Protein AF-A0A5N6RB29-F1 (afdb_monomer_lite)

Organism: NCBI:txid176857

Sequence (98 aa):
MKGKGIVDGGWVQQRLILGHPSLGCFVTHCGSGSLLEALRMEKGEEDGLFTRGSVCKAVRTVMGVDSEVGRVVRANHTKLRDLLLSEDLQSSYINSFC

Secondary structure (DSSP, 8-state):
--SS----SS---HHHHHH-TT-------TTTTHHHHHTTPPPPTTT-PPPHHHHHHHHHHHH-SS-HHHHHHHHHHHHHHHHHT-HHHHHHHHTT--

Radius of gyration: 16.11 Å; chains: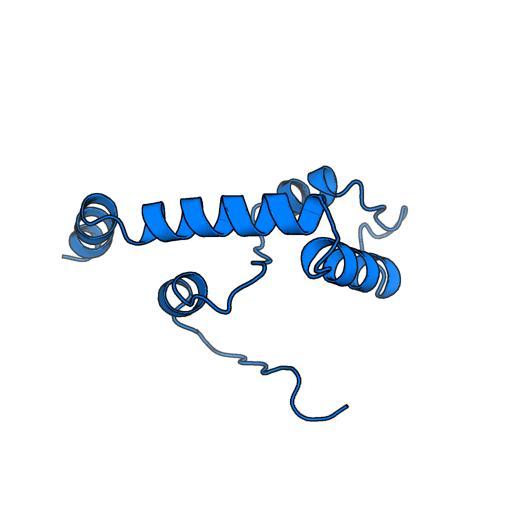 1; bounding box: 41×35×41 Å

pLDDT: mean 73.41, std 12.33, range [44.06, 89.88]

Structure (mmCIF, N/CA/C/O backbone):
data_AF-A0A5N6RB29-F1
#
_entry.id   AF-A0A5N6RB29-F1
#
loop_
_atom_site.group_PDB
_atom_site.id
_atom_site.type_symbol
_atom_site.label_atom_id
_atom_site.label_alt_id
_atom_site.label_comp_id
_atom_site.label_asym_id
_atom_site.label_entity_id
_atom_site.label_seq_id
_atom_site.pdbx_PDB_ins_code
_atom_site.Cartn_x
_atom_site.Cartn_y
_atom_site.Cartn_z
_atom_site.occupancy
_atom_site.B_iso_or_equiv
_atom_site.auth_seq_id
_atom_site.auth_comp_id
_atom_site.auth_asym_id
_atom_site.auth_atom_id
_atom_site.pdbx_PDB_model_num
ATOM 1 N N . MET A 1 1 ? -20.359 -7.691 6.804 1.00 44.06 1 MET A N 1
ATOM 2 C CA . MET A 1 1 ? -19.516 -7.819 5.594 1.00 44.06 1 MET A CA 1
ATOM 3 C C . MET A 1 1 ? -18.856 -9.191 5.622 1.00 44.06 1 MET A C 1
ATOM 5 O O . MET A 1 1 ? -18.015 -9.408 6.479 1.00 44.06 1 MET A O 1
ATOM 9 N N . LYS A 1 2 ? -19.271 -10.129 4.765 1.00 51.03 2 LYS A N 1
ATOM 10 C CA . LYS A 1 2 ? -18.610 -11.434 4.570 1.00 51.03 2 LYS A CA 1
ATOM 11 C C . LYS A 1 2 ? -17.978 -11.436 3.168 1.00 51.03 2 LYS A C 1
ATOM 13 O O . LYS A 1 2 ? -18.547 -10.816 2.275 1.00 51.03 2 LYS A O 1
ATOM 18 N N . GLY A 1 3 ? -16.809 -12.062 2.999 1.00 81.44 3 GLY A N 1
ATOM 19 C CA . GLY A 1 3 ? -16.178 -12.278 1.684 1.00 81.44 3 GLY A CA 1
ATOM 20 C C . GLY A 1 3 ? -15.290 -11.154 1.124 1.00 81.44 3 GLY A C 1
ATOM 21 O O . GLY A 1 3 ? -15.086 -11.109 -0.080 1.00 81.44 3 GLY A O 1
ATOM 22 N N . LYS A 1 4 ? -14.769 -10.233 1.953 1.00 83.06 4 LYS A N 1
ATOM 23 C CA . LYS A 1 4 ? -13.895 -9.124 1.495 1.00 83.06 4 LYS A CA 1
ATOM 24 C C . LYS A 1 4 ? -12.402 -9.293 1.821 1.00 83.06 4 LYS A C 1
ATOM 26 O O . LYS A 1 4 ? -11.628 -8.383 1.550 1.00 83.06 4 LYS A O 1
ATOM 31 N N . GLY A 1 5 ? -11.999 -10.415 2.417 1.00 84.38 5 GLY A N 1
ATOM 32 C CA . GLY A 1 5 ? -10.607 -10.678 2.783 1.00 84.38 5 GLY A CA 1
ATOM 33 C C . GLY A 1 5 ? -10.355 -12.158 3.060 1.00 84.38 5 GLY A C 1
ATOM 34 O O . GLY A 1 5 ? -11.277 -12.876 3.447 1.00 84.38 5 GLY A O 1
ATOM 35 N N . ILE A 1 6 ? -9.110 -12.582 2.844 1.00 89.06 6 ILE A N 1
ATOM 36 C CA . ILE A 1 6 ? -8.584 -13.927 3.106 1.00 89.06 6 ILE A CA 1
ATOM 37 C C . ILE A 1 6 ? -7.394 -13.756 4.057 1.00 89.06 6 ILE A C 1
ATOM 39 O O . ILE A 1 6 ? -6.623 -12.811 3.898 1.00 89.06 6 ILE A O 1
ATOM 43 N N . VAL A 1 7 ? -7.268 -14.638 5.049 1.00 87.75 7 VAL A N 1
ATOM 44 C CA . VAL A 1 7 ? -6.125 -14.681 5.971 1.00 87.75 7 VAL A CA 1
ATOM 45 C C . VAL A 1 7 ? -5.484 -16.057 5.846 1.00 87.75 7 VAL A C 1
ATOM 47 O O . VAL A 1 7 ? -6.170 -17.058 6.038 1.00 87.75 7 VAL A O 1
ATOM 50 N N . ASP A 1 8 ? -4.193 -16.089 5.523 1.00 84.62 8 ASP A N 1
ATOM 51 C CA . ASP A 1 8 ? -3.373 -17.301 5.492 1.00 84.62 8 ASP A CA 1
ATOM 52 C C . ASP A 1 8 ? -2.305 -17.190 6.588 1.00 84.62 8 ASP A C 1
ATOM 54 O O . ASP A 1 8 ? -1.636 -16.161 6.697 1.00 84.62 8 ASP A O 1
ATOM 58 N N . GLY A 1 9 ? -2.215 -18.200 7.456 1.00 87.44 9 GLY A N 1
ATOM 59 C CA . GLY A 1 9 ? -1.243 -18.243 8.556 1.00 87.44 9 GLY A CA 1
ATOM 60 C C . GLY A 1 9 ? 0.073 -18.933 8.191 1.00 87.44 9 GLY A C 1
ATOM 61 O O . GLY A 1 9 ? 0.984 -18.975 9.017 1.00 87.44 9 GLY A O 1
ATOM 62 N N . GLY A 1 10 ? 0.154 -19.512 6.994 1.00 87.25 10 GLY A N 1
ATOM 63 C CA . GLY A 1 10 ? 1.330 -20.170 6.452 1.00 87.25 10 GLY A CA 1
ATOM 64 C C . GLY A 1 10 ? 2.092 -19.276 5.478 1.00 87.25 10 GLY A C 1
ATOM 65 O O . GLY A 1 10 ? 2.021 -18.048 5.505 1.00 87.25 10 GLY A O 1
ATOM 66 N N . TRP A 1 11 ? 2.877 -19.916 4.617 1.00 84.50 11 TRP A N 1
ATOM 67 C CA . TRP A 1 11 ? 3.655 -19.221 3.602 1.00 84.50 11 TRP A CA 1
ATOM 68 C C . TRP A 1 11 ? 2.872 -19.104 2.294 1.00 84.50 11 TRP A C 1
ATOM 70 O O . TRP A 1 11 ? 2.297 -20.079 1.812 1.00 84.50 11 TRP A O 1
ATOM 80 N N . VAL A 1 12 ? 2.923 -17.923 1.681 1.00 80.56 12 VAL A N 1
ATOM 81 C CA . VAL A 1 12 ? 2.328 -17.650 0.369 1.00 80.56 12 VAL A CA 1
ATOM 82 C C . VAL A 1 12 ? 3.394 -17.188 -0.618 1.00 80.56 12 VAL A C 1
ATOM 84 O O . VAL A 1 12 ? 4.340 -16.484 -0.258 1.00 80.56 12 VAL A O 1
ATOM 87 N N . GLN A 1 13 ? 3.222 -17.534 -1.895 1.00 81.69 13 GLN A N 1
ATOM 88 C CA . GLN A 1 13 ? 4.110 -17.090 -2.971 1.00 81.69 13 GLN A CA 1
ATOM 89 C C . GLN A 1 13 ? 3.922 -15.591 -3.246 1.00 81.69 13 GLN A C 1
ATOM 91 O O . GLN A 1 13 ? 3.197 -15.196 -4.161 1.00 81.69 13 GLN A O 1
ATOM 96 N N . GLN A 1 14 ? 4.609 -14.745 -2.470 1.00 74.88 14 GLN A N 1
ATOM 97 C CA . GLN A 1 14 ? 4.503 -13.282 -2.534 1.00 74.88 14 GLN A CA 1
ATOM 98 C C . GLN A 1 14 ? 4.650 -12.739 -3.965 1.00 74.88 14 GLN A C 1
ATOM 100 O O . GLN A 1 14 ? 3.924 -11.828 -4.349 1.00 74.88 14 GLN A O 1
ATOM 105 N N . ARG A 1 15 ? 5.529 -13.327 -4.789 1.00 68.88 15 ARG A N 1
ATOM 106 C CA . ARG A 1 15 ? 5.734 -12.916 -6.190 1.00 68.88 15 ARG A CA 1
ATOM 107 C C . ARG A 1 15 ? 4.483 -13.079 -7.057 1.00 68.88 15 ARG A C 1
ATOM 109 O O . ARG A 1 15 ? 4.197 -12.186 -7.845 1.00 68.88 15 ARG A O 1
ATOM 116 N N . LEU A 1 16 ? 3.721 -14.165 -6.893 1.00 75.06 16 LEU A N 1
ATOM 117 C CA . LEU A 1 16 ? 2.484 -14.374 -7.656 1.00 75.06 16 LEU A CA 1
ATOM 118 C C . LEU A 1 16 ? 1.412 -13.354 -7.270 1.00 75.06 16 LEU A C 1
ATOM 120 O O . LEU A 1 16 ? 0.732 -12.809 -8.135 1.00 75.06 16 LEU A O 1
ATOM 124 N N . ILE A 1 17 ? 1.304 -13.054 -5.975 1.00 78.75 17 ILE A N 1
ATOM 125 C CA . ILE A 1 17 ? 0.364 -12.053 -5.463 1.00 78.75 17 ILE A CA 1
ATOM 126 C C . ILE A 1 17 ? 0.746 -10.659 -5.979 1.00 78.75 17 ILE A C 1
ATOM 128 O O . ILE A 1 17 ? -0.106 -9.944 -6.501 1.00 78.75 17 ILE A O 1
ATOM 132 N N . LEU A 1 18 ? 2.032 -10.297 -5.902 1.00 74.38 18 LEU A N 1
ATOM 133 C CA . LEU A 1 18 ? 2.564 -9.027 -6.414 1.00 74.38 18 LEU A CA 1
ATOM 134 C C . LEU A 1 18 ? 2.497 -8.903 -7.941 1.00 74.38 18 LEU A C 1
ATOM 136 O O . LEU A 1 18 ? 2.494 -7.789 -8.454 1.00 74.38 18 LEU A O 1
ATOM 140 N N . GLY A 1 19 ? 2.444 -10.017 -8.668 1.00 71.88 19 GLY A N 1
ATOM 141 C CA . GLY A 1 19 ? 2.271 -10.037 -10.119 1.00 71.88 19 GLY A CA 1
ATOM 142 C C . GLY A 1 19 ? 0.834 -9.784 -10.581 1.00 71.88 19 GLY A C 1
ATOM 143 O O . GLY A 1 19 ? 0.609 -9.503 -11.757 1.00 71.88 19 GLY A O 1
ATOM 144 N N . HIS A 1 20 ? -0.148 -9.897 -9.684 1.00 79.94 20 HIS A N 1
ATOM 145 C CA . HIS A 1 20 ? -1.551 -9.938 -10.072 1.00 79.94 20 HIS A CA 1
ATOM 146 C C . HIS A 1 20 ? -2.116 -8.535 -10.377 1.00 79.94 20 HIS A C 1
ATOM 148 O O . HIS A 1 20 ? -1.997 -7.634 -9.545 1.00 79.94 20 HIS A O 1
ATOM 154 N N . PRO A 1 21 ? -2.822 -8.326 -11.510 1.00 77.12 21 PRO A N 1
ATOM 155 C CA . PRO A 1 21 ? -3.329 -7.007 -11.915 1.00 77.12 21 PRO A CA 1
ATOM 156 C C . PRO A 1 21 ? -4.360 -6.407 -10.948 1.00 77.12 21 PRO A C 1
ATOM 158 O O . PRO A 1 21 ? -4.564 -5.197 -10.935 1.00 77.12 21 PRO A O 1
ATOM 161 N N . SER A 1 22 ? -5.012 -7.232 -10.123 1.00 81.94 22 SER A N 1
ATOM 162 C CA . SER A 1 22 ? -5.941 -6.756 -9.085 1.00 81.94 22 SER A CA 1
ATOM 163 C C . SER A 1 22 ? -5.256 -6.284 -7.796 1.00 81.94 22 SER A C 1
ATOM 165 O O . SER A 1 22 ? -5.956 -5.865 -6.872 1.00 81.94 22 SER A O 1
ATOM 167 N N . LEU A 1 23 ? -3.923 -6.353 -7.690 1.00 79.00 23 LEU A N 1
ATOM 168 C CA . LEU A 1 23 ? -3.216 -5.850 -6.516 1.00 79.00 23 LEU A CA 1
ATOM 169 C C . LEU A 1 23 ? -3.124 -4.317 -6.562 1.00 79.00 23 LEU A C 1
ATOM 171 O O . LEU A 1 23 ? -2.494 -3.729 -7.435 1.00 79.00 23 LEU A O 1
ATOM 175 N N . GLY A 1 24 ? -3.784 -3.655 -5.609 1.00 75.00 24 GLY A N 1
ATOM 176 C CA . GLY A 1 24 ? -3.822 -2.188 -5.539 1.00 75.00 24 GLY A CA 1
ATOM 177 C C . GLY A 1 24 ? -2.750 -1.561 -4.645 1.00 75.00 24 GLY A C 1
ATOM 178 O O . GLY A 1 24 ? -2.350 -0.422 -4.876 1.00 75.00 24 GLY A O 1
ATOM 179 N N . CYS A 1 25 ? -2.295 -2.280 -3.617 1.00 77.12 25 CYS A N 1
ATOM 180 C CA . CYS A 1 25 ? -1.294 -1.827 -2.653 1.00 77.12 25 CYS A CA 1
ATOM 181 C C . CYS A 1 25 ? -0.661 -3.043 -1.963 1.00 77.12 25 CYS A C 1
ATOM 183 O O . CYS A 1 25 ? -1.333 -4.054 -1.755 1.00 77.12 25 CYS A O 1
ATOM 185 N N . PHE A 1 26 ? 0.614 -2.932 -1.591 1.00 74.56 26 PHE A N 1
ATOM 186 C CA . PHE A 1 26 ? 1.335 -3.944 -0.827 1.00 74.56 26 PHE A CA 1
ATOM 187 C C . PHE A 1 26 ? 1.870 -3.332 0.468 1.00 74.56 26 PHE A C 1
ATOM 189 O O . PHE A 1 26 ? 2.647 -2.379 0.436 1.00 74.56 26 PHE A O 1
ATOM 196 N N . VAL A 1 27 ? 1.446 -3.885 1.605 1.00 74.56 27 VAL A N 1
ATOM 197 C CA . VAL A 1 27 ? 1.987 -3.530 2.919 1.00 74.56 27 VAL A CA 1
ATOM 198 C C . VAL A 1 27 ? 3.053 -4.555 3.262 1.00 74.56 27 VAL A C 1
ATOM 200 O O . VAL A 1 27 ? 2.775 -5.745 3.369 1.00 74.56 27 VAL A O 1
ATOM 203 N N . THR A 1 28 ? 4.278 -4.080 3.412 1.00 72.38 28 THR A N 1
ATOM 204 C CA . THR A 1 28 ? 5.450 -4.890 3.733 1.00 72.38 28 THR A CA 1
ATOM 205 C C . THR A 1 28 ? 6.140 -4.296 4.944 1.00 72.38 28 THR A C 1
ATOM 207 O O . THR A 1 28 ? 6.020 -3.102 5.218 1.00 72.38 28 THR A O 1
ATOM 210 N N . HIS A 1 29 ? 6.873 -5.133 5.667 1.00 68.75 29 HIS A N 1
ATOM 211 C CA . HIS A 1 29 ? 7.626 -4.715 6.836 1.00 68.75 29 HIS A CA 1
ATOM 212 C C . HIS A 1 29 ? 8.847 -3.843 6.504 1.00 68.75 29 HIS A C 1
ATOM 214 O O . HIS A 1 29 ? 9.534 -3.503 7.462 1.00 68.75 29 HIS A O 1
ATOM 220 N N . CYS A 1 30 ? 9.136 -3.525 5.219 1.00 60.72 30 CYS A N 1
ATOM 221 C CA . CYS A 1 30 ? 10.250 -2.660 4.782 1.00 60.72 30 CYS A CA 1
ATOM 222 C C . CYS A 1 30 ? 10.473 -1.577 5.831 1.00 60.72 30 CYS A C 1
ATOM 224 O O . CYS A 1 30 ? 9.605 -0.711 5.934 1.00 60.72 30 CYS A O 1
ATOM 226 N N . GLY A 1 31 ? 11.530 -1.736 6.647 1.00 53.47 31 GLY A N 1
ATOM 227 C CA . GLY A 1 31 ? 11.572 -1.290 8.049 1.00 53.47 31 GLY A CA 1
ATOM 228 C C . GLY A 1 31 ? 10.593 -0.164 8.359 1.00 53.47 31 GLY A C 1
ATOM 229 O O . GLY A 1 31 ? 10.777 0.905 7.800 1.00 53.47 31 GLY A O 1
ATOM 230 N N . SER A 1 32 ? 9.576 -0.442 9.186 1.00 48.75 32 SER A N 1
ATOM 231 C CA . SER A 1 32 ? 8.403 0.312 9.703 1.00 48.75 32 SER A CA 1
ATOM 232 C C . SER A 1 32 ? 8.155 1.820 9.414 1.00 48.75 32 SER A C 1
ATOM 234 O O . SER A 1 32 ? 7.102 2.327 9.805 1.00 48.75 32 SER A O 1
ATOM 236 N N . GLY A 1 33 ? 9.058 2.574 8.790 1.00 47.56 33 GLY A N 1
ATOM 237 C CA . GLY A 1 33 ? 8.965 3.993 8.448 1.00 47.56 33 GLY A CA 1
ATOM 238 C C . GLY A 1 33 ? 8.602 4.287 6.988 1.00 47.56 33 GLY A C 1
ATOM 239 O O . GLY A 1 33 ? 7.736 5.119 6.754 1.00 47.56 33 GLY A O 1
ATOM 240 N N . SER A 1 34 ? 9.161 3.610 5.980 1.00 54.53 34 SER A N 1
ATOM 241 C CA . SER A 1 34 ? 9.215 4.194 4.620 1.00 54.53 34 SER A CA 1
ATOM 242 C C . SER A 1 34 ? 7.860 4.442 3.929 1.00 54.53 34 SER A C 1
ATOM 244 O O . SER A 1 34 ? 7.679 5.477 3.293 1.00 54.53 34 SER A O 1
ATOM 246 N N . LEU A 1 35 ? 6.884 3.532 4.049 1.00 54.47 35 LEU A N 1
ATOM 247 C CA . LEU A 1 35 ? 5.555 3.709 3.430 1.00 54.47 35 LEU A CA 1
ATOM 248 C C . LEU A 1 35 ? 4.649 4.650 4.248 1.00 54.47 35 LEU A C 1
ATOM 250 O O . LEU A 1 35 ? 3.821 5.362 3.688 1.00 54.47 35 LEU A O 1
ATOM 254 N N . LEU A 1 36 ? 4.788 4.642 5.575 1.00 54.50 36 LEU A N 1
ATOM 255 C CA . LEU A 1 36 ? 3.877 5.321 6.506 1.00 54.50 36 LEU A CA 1
ATOM 256 C C . LEU A 1 36 ? 4.340 6.750 6.828 1.00 54.50 36 LEU A C 1
ATOM 258 O O . LEU A 1 36 ? 3.498 7.635 6.985 1.00 54.50 36 LEU A O 1
ATOM 262 N N . GLU A 1 37 ? 5.654 6.996 6.825 1.00 56.06 37 GLU A N 1
ATOM 263 C CA . GLU A 1 37 ? 6.238 8.343 6.821 1.00 56.06 37 GLU A CA 1
ATOM 264 C C . GLU A 1 37 ? 5.882 9.088 5.531 1.00 56.06 37 GLU A C 1
ATOM 266 O O . GLU A 1 37 ? 5.489 10.253 5.585 1.00 56.06 37 GLU A O 1
ATOM 271 N N . ALA A 1 38 ? 5.892 8.398 4.382 1.00 55.78 38 ALA A N 1
ATOM 272 C CA . ALA A 1 38 ? 5.429 8.962 3.113 1.00 55.78 38 ALA A CA 1
ATOM 273 C C . ALA A 1 38 ? 3.938 9.359 3.146 1.00 55.78 38 ALA A C 1
ATOM 275 O O . ALA A 1 38 ? 3.534 10.303 2.467 1.00 55.78 38 ALA A O 1
ATOM 276 N N . LEU A 1 39 ? 3.124 8.677 3.961 1.00 60.72 39 LEU A N 1
ATOM 277 C CA . LEU A 1 39 ? 1.703 8.982 4.164 1.00 60.72 39 LEU A CA 1
ATOM 278 C C . LEU A 1 39 ? 1.441 9.969 5.318 1.00 60.72 39 LEU A C 1
ATOM 280 O O . LEU A 1 39 ? 0.273 10.244 5.603 1.00 60.72 39 LEU A O 1
ATOM 284 N N . ARG A 1 40 ? 2.493 10.503 5.968 1.00 58.81 40 ARG A N 1
ATOM 285 C CA . ARG A 1 40 ? 2.421 11.384 7.154 1.00 58.81 40 ARG A CA 1
ATOM 286 C C . ARG A 1 40 ? 1.426 10.875 8.202 1.00 58.81 40 ARG A C 1
ATOM 288 O O . ARG A 1 40 ? 0.560 11.610 8.673 1.00 58.81 40 ARG A O 1
ATOM 295 N N . MET A 1 41 ? 1.493 9.584 8.510 1.00 66.00 41 MET A N 1
ATOM 296 C CA . MET A 1 41 ? 0.602 8.982 9.495 1.00 66.00 41 MET A CA 1
ATOM 297 C C . MET A 1 41 ? 1.143 9.164 10.910 1.00 66.00 41 MET A C 1
ATOM 299 O O . MET A 1 41 ? 2.285 8.813 11.188 1.00 66.00 41 MET A O 1
ATOM 303 N N . GLU A 1 42 ? 0.297 9.659 11.810 1.00 62.41 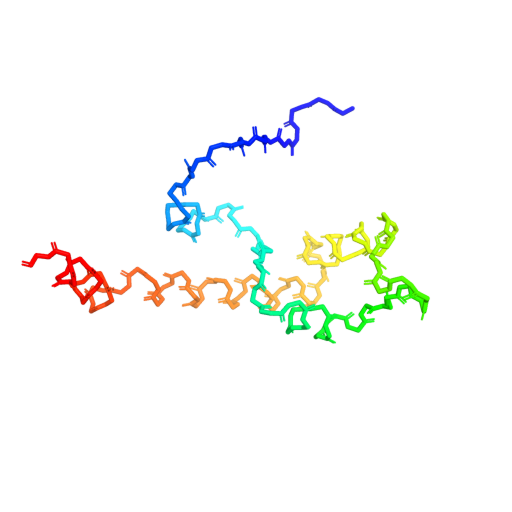42 GLU A N 1
ATOM 304 C CA . GLU A 1 42 ? 0.608 9.788 13.234 1.00 62.41 42 GLU A CA 1
ATOM 305 C C . GLU A 1 42 ? 0.649 8.400 13.904 1.00 62.41 42 GLU A C 1
ATOM 307 O O . GLU A 1 42 ? -0.268 7.582 13.740 1.00 62.41 42 GLU A O 1
ATOM 312 N N . LYS A 1 43 ? 1.740 8.130 14.631 1.00 65.38 43 LYS A N 1
ATOM 313 C CA . LYS A 1 43 ? 1.893 6.986 15.546 1.00 65.38 43 LYS A CA 1
ATOM 314 C C . LYS A 1 43 ? 1.412 7.394 16.941 1.00 65.38 43 LYS A C 1
ATOM 316 O O . LYS A 1 43 ? 1.465 8.577 17.268 1.00 65.38 43 LYS A O 1
ATOM 321 N N . GLY A 1 44 ? 0.955 6.432 17.746 1.00 64.75 44 GLY A N 1
ATOM 322 C CA . GLY A 1 44 ? 0.707 6.668 19.169 1.00 64.75 44 GLY A CA 1
ATOM 323 C C . GLY A 1 44 ? 1.984 7.162 19.852 1.00 64.75 44 GLY A C 1
ATOM 324 O O . GLY A 1 44 ? 3.047 6.570 19.669 1.00 64.75 44 GLY A O 1
ATOM 325 N N . GLU A 1 45 ? 1.880 8.277 20.575 1.00 60.09 45 GLU A N 1
ATOM 326 C CA . GLU A 1 45 ? 3.015 9.033 21.125 1.00 60.09 45 GLU A CA 1
ATOM 327 C C . GLU A 1 45 ? 3.778 8.254 22.219 1.00 60.09 45 GLU A C 1
ATOM 329 O O . GLU A 1 45 ? 4.971 8.473 22.403 1.00 60.09 45 GLU A O 1
ATOM 334 N N . GLU A 1 46 ? 3.122 7.291 22.885 1.00 63.09 46 GLU A N 1
ATOM 335 C CA . GLU A 1 46 ? 3.701 6.498 23.986 1.00 63.09 46 GLU A CA 1
ATOM 336 C C . GLU A 1 46 ? 4.120 5.069 23.609 1.00 63.09 46 GLU A C 1
ATOM 338 O O . GLU A 1 46 ? 5.125 4.574 24.115 1.00 63.09 46 GLU A O 1
ATOM 343 N N . ASP A 1 47 ? 3.371 4.379 22.747 1.00 73.31 47 ASP A N 1
ATOM 344 C CA . ASP A 1 47 ? 3.563 2.946 22.470 1.00 73.31 47 ASP A CA 1
ATOM 345 C C . ASP A 1 47 ? 4.143 2.665 21.074 1.00 73.31 47 ASP A C 1
ATOM 347 O O . ASP A 1 47 ? 4.468 1.520 20.747 1.00 73.31 47 ASP A O 1
ATOM 351 N N . GLY A 1 48 ? 4.266 3.698 20.230 1.00 71.75 48 GLY A N 1
ATOM 352 C CA . GLY A 1 48 ? 4.667 3.559 18.831 1.00 71.75 48 GLY A CA 1
ATOM 353 C C . GLY A 1 48 ? 3.692 2.718 17.998 1.00 71.75 48 GLY A C 1
ATOM 354 O O . GLY A 1 48 ? 4.021 2.342 16.865 1.00 71.75 48 GLY A O 1
ATOM 355 N N . LEU A 1 49 ? 2.507 2.413 18.537 1.00 75.75 49 LEU A N 1
ATOM 356 C CA . LEU A 1 49 ? 1.519 1.539 17.928 1.00 75.75 49 LEU A CA 1
ATOM 357 C C . LEU A 1 49 ? 0.604 2.342 17.001 1.00 75.75 49 LEU A C 1
ATOM 359 O O . LEU A 1 49 ? 0.376 3.546 17.148 1.00 75.75 49 LEU A O 1
ATOM 363 N N . PHE A 1 50 ? 0.053 1.656 16.005 1.00 81.44 50 PHE A N 1
ATOM 364 C CA . PHE A 1 50 ? -0.919 2.244 15.098 1.00 81.44 50 PHE A CA 1
ATOM 365 C C . PHE A 1 50 ? -2.334 1.964 15.582 1.00 81.44 50 PHE A C 1
ATOM 367 O O . PHE A 1 50 ? -2.717 0.821 15.834 1.00 81.44 50 PHE A O 1
ATOM 374 N N . THR A 1 51 ? -3.153 3.011 15.638 1.00 84.31 51 THR A N 1
ATOM 375 C CA . THR A 1 51 ? -4.570 2.850 15.945 1.00 84.31 51 THR A CA 1
ATOM 376 C C . THR A 1 51 ? -5.312 2.223 14.766 1.00 84.31 51 THR A C 1
ATOM 378 O O . THR A 1 51 ? -4.991 2.431 13.593 1.00 84.31 51 THR A O 1
ATOM 381 N N . ARG A 1 52 ? -6.411 1.514 15.052 1.00 84.38 52 ARG A N 1
ATOM 382 C CA . ARG A 1 52 ? -7.329 1.030 14.004 1.00 84.38 52 ARG A CA 1
ATOM 383 C C . ARG A 1 52 ? -7.773 2.160 13.063 1.00 84.38 52 ARG A C 1
ATOM 385 O O . ARG A 1 52 ? -7.972 1.936 11.870 1.00 84.38 52 ARG A O 1
ATOM 392 N N . GLY A 1 53 ? -7.951 3.365 13.608 1.00 83.38 53 GLY A N 1
ATOM 393 C CA . GLY A 1 53 ? -8.339 4.554 12.855 1.00 83.38 53 GLY A CA 1
ATOM 394 C C . GLY A 1 53 ? -7.276 4.976 11.843 1.00 83.38 53 GLY A C 1
ATOM 395 O O . GLY A 1 53 ? -7.614 5.180 10.675 1.00 83.38 53 GLY 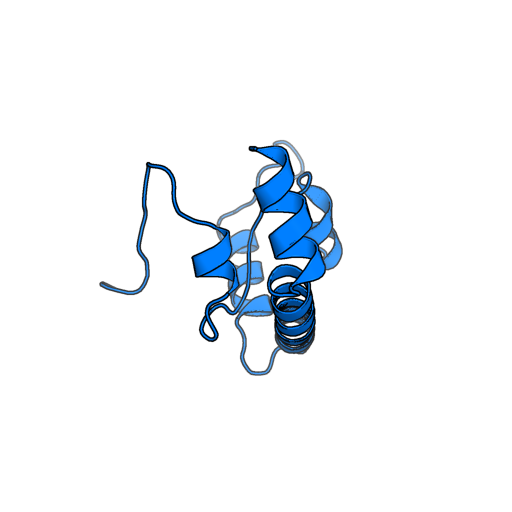A O 1
ATOM 396 N N . SER A 1 54 ? -6.005 5.038 12.254 1.00 81.31 54 SER A N 1
ATOM 397 C CA . SER A 1 54 ? -4.909 5.418 11.358 1.00 81.31 54 SER A CA 1
ATOM 398 C C . SER A 1 54 ? -4.713 4.385 10.246 1.00 81.31 54 SER A C 1
ATOM 400 O O . SER A 1 54 ? -4.662 4.764 9.075 1.00 81.31 54 SER A O 1
ATOM 402 N N . VAL A 1 55 ? -4.744 3.087 10.565 1.00 83.75 55 VAL A N 1
ATOM 403 C CA . VAL A 1 55 ? -4.667 2.008 9.560 1.00 83.75 55 VAL A CA 1
ATOM 404 C C . VAL A 1 55 ? -5.831 2.087 8.566 1.00 83.75 55 VAL A C 1
ATOM 406 O O . VAL A 1 55 ? -5.628 2.021 7.355 1.00 83.75 55 VAL A O 1
ATOM 409 N N . CYS A 1 56 ? -7.060 2.289 9.049 1.00 86.25 56 CYS A N 1
ATOM 410 C CA . CYS A 1 56 ? -8.234 2.420 8.184 1.00 86.25 56 CYS A CA 1
ATOM 411 C C . CYS A 1 56 ? -8.127 3.642 7.257 1.00 86.25 56 CYS A C 1
ATOM 413 O O . CYS A 1 56 ? -8.440 3.543 6.068 1.00 86.25 56 CYS A O 1
ATOM 415 N N . LYS A 1 57 ? -7.651 4.780 7.779 1.00 85.31 57 LYS A N 1
ATOM 416 C CA . LYS A 1 57 ? -7.402 5.992 6.989 1.00 85.31 57 LYS A CA 1
ATOM 417 C C . LYS A 1 57 ? -6.368 5.723 5.898 1.00 85.31 57 LYS A C 1
ATOM 419 O O . LYS A 1 57 ? -6.625 6.057 4.748 1.00 85.31 57 LYS A O 1
ATOM 424 N N . ALA A 1 58 ? -5.266 5.052 6.232 1.00 84.12 58 ALA A N 1
ATOM 425 C CA . ALA A 1 58 ? -4.233 4.667 5.274 1.00 84.12 58 ALA A CA 1
ATOM 426 C C . ALA A 1 58 ? -4.814 3.848 4.125 1.00 84.12 58 ALA A C 1
ATOM 428 O O . ALA A 1 58 ? -4.719 4.256 2.971 1.00 84.12 58 ALA A O 1
ATOM 429 N N . VAL A 1 59 ? -5.491 2.739 4.453 1.00 86.19 59 VAL A N 1
ATOM 430 C CA . VAL A 1 59 ? -6.088 1.828 3.469 1.00 86.19 59 VAL A CA 1
ATOM 431 C C . VAL A 1 59 ? -7.073 2.572 2.569 1.00 86.19 59 VAL A C 1
ATOM 433 O O . VAL A 1 59 ? -7.039 2.396 1.354 1.00 86.19 59 VAL A O 1
ATOM 436 N N . ARG A 1 60 ? -7.916 3.450 3.126 1.00 87.69 60 ARG A N 1
ATOM 437 C CA . ARG A 1 60 ? -8.842 4.269 2.326 1.00 87.69 60 ARG A CA 1
ATOM 438 C C . ARG A 1 60 ? -8.110 5.239 1.403 1.00 87.69 60 ARG A C 1
ATOM 440 O O . ARG A 1 60 ? -8.509 5.375 0.251 1.00 87.69 60 ARG A O 1
ATOM 447 N N . THR A 1 61 ? -7.040 5.873 1.874 1.00 87.12 61 THR A N 1
ATOM 448 C CA . THR A 1 61 ? -6.237 6.791 1.061 1.00 87.12 61 THR A CA 1
ATOM 449 C C . THR A 1 61 ? -5.549 6.066 -0.092 1.00 87.12 61 THR A C 1
ATOM 451 O O . THR A 1 61 ? -5.619 6.547 -1.217 1.00 87.12 61 THR A O 1
ATOM 454 N N . VAL A 1 62 ? -4.916 4.909 0.122 1.00 85.12 62 VAL A N 1
ATOM 455 C CA . VAL A 1 62 ? -4.234 4.199 -0.982 1.00 85.12 62 VAL A CA 1
ATOM 456 C C . VAL A 1 62 ? -5.201 3.496 -1.937 1.0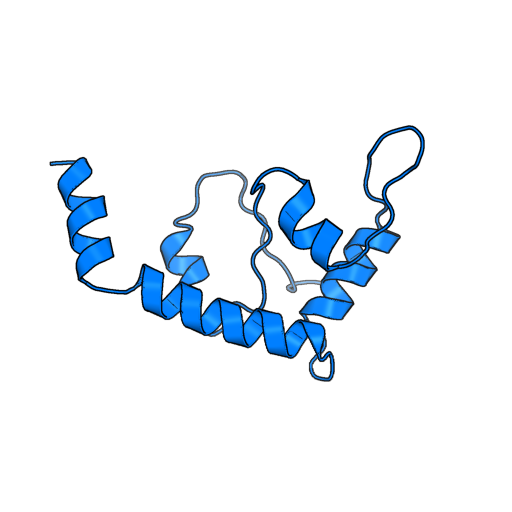0 85.12 62 VAL A C 1
ATOM 458 O O . VAL A 1 62 ? -4.941 3.438 -3.138 1.00 85.12 62 VAL A O 1
ATOM 461 N N . MET A 1 63 ? -6.334 3.000 -1.437 1.00 87.31 63 MET A N 1
ATOM 462 C CA . MET A 1 63 ? -7.304 2.257 -2.251 1.00 87.31 63 MET A CA 1
ATOM 463 C C . MET A 1 63 ? -8.406 3.141 -2.849 1.00 87.31 63 MET A C 1
ATOM 465 O O . MET A 1 63 ? -9.212 2.656 -3.641 1.00 87.31 63 MET A O 1
ATOM 469 N N . GLY A 1 64 ? -8.450 4.430 -2.502 1.00 89.88 64 GLY A N 1
ATOM 470 C CA . GLY A 1 64 ? -9.385 5.389 -3.082 1.00 89.88 64 GLY A CA 1
ATOM 471 C C . GLY A 1 64 ? -9.172 5.536 -4.590 1.00 89.88 64 GLY A C 1
ATOM 472 O O . GLY A 1 64 ? -8.039 5.702 -5.057 1.00 89.88 64 GLY A O 1
ATOM 473 N N . VAL A 1 65 ? -10.265 5.477 -5.354 1.00 84.25 65 VAL A N 1
ATOM 474 C CA . VAL A 1 65 ? -10.243 5.642 -6.817 1.00 84.25 65 VAL A CA 1
ATOM 475 C C . VAL A 1 65 ? -9.760 7.049 -7.173 1.00 84.25 65 VAL A C 1
ATOM 477 O O . VAL A 1 65 ? -8.802 7.182 -7.932 1.00 84.25 65 VAL A O 1
ATOM 480 N N . ASP A 1 66 ? -10.311 8.061 -6.501 1.00 89.38 66 ASP A N 1
ATOM 481 C CA . ASP A 1 66 ? -10.013 9.485 -6.727 1.00 89.38 66 ASP A CA 1
ATOM 482 C C . ASP A 1 66 ? -8.814 10.003 -5.917 1.00 89.38 66 ASP A C 1
ATOM 484 O O . ASP A 1 66 ? -8.471 11.182 -5.960 1.00 89.38 66 ASP A O 1
ATOM 488 N N . SER A 1 67 ? -8.162 9.127 -5.150 1.00 88.12 67 SER A N 1
ATOM 489 C CA . SER A 1 67 ? -7.006 9.505 -4.344 1.00 88.12 67 SER A CA 1
ATOM 490 C C . SER A 1 67 ? -5.774 9.684 -5.222 1.00 88.12 67 SER A C 1
ATOM 492 O O . SER A 1 67 ? -5.298 8.729 -5.842 1.00 88.12 67 SER A O 1
ATOM 494 N N . GLU A 1 68 ? -5.201 10.887 -5.221 1.00 88.00 68 GLU A N 1
ATOM 495 C CA . GLU A 1 68 ? -3.932 11.166 -5.896 1.00 88.00 68 GLU A CA 1
ATOM 496 C C . GLU A 1 68 ? -2.802 10.261 -5.387 1.00 88.00 68 GLU A C 1
ATOM 498 O O . GLU A 1 68 ? -2.058 9.685 -6.182 1.00 88.00 68 GLU A O 1
ATOM 503 N N . VAL A 1 69 ? -2.733 10.057 -4.070 1.00 84.88 69 VAL A N 1
ATOM 504 C CA . VAL A 1 69 ? -1.789 9.124 -3.444 1.00 84.88 69 VAL A CA 1
ATOM 505 C C . VAL A 1 69 ? -2.022 7.705 -3.957 1.00 84.88 69 VAL A C 1
ATOM 507 O O . VAL A 1 69 ? -1.075 7.020 -4.340 1.00 84.88 69 VAL A O 1
ATOM 510 N N . GLY A 1 70 ? -3.284 7.273 -4.031 1.00 84.50 70 GLY A N 1
ATOM 511 C CA . GLY A 1 70 ? -3.644 5.968 -4.581 1.00 84.50 70 GLY A CA 1
ATOM 512 C C . GLY A 1 70 ? -3.213 5.814 -6.041 1.00 84.50 70 GLY A C 1
ATOM 513 O O . GLY A 1 70 ? -2.682 4.771 -6.422 1.00 84.50 70 GLY A O 1
ATOM 514 N N . ARG A 1 71 ? -3.363 6.864 -6.858 1.00 86.06 71 ARG A N 1
ATOM 515 C CA . ARG A 1 71 ? -2.903 6.887 -8.255 1.00 86.06 71 ARG A CA 1
ATOM 516 C C . ARG A 1 71 ? -1.388 6.701 -8.352 1.00 86.06 71 ARG A C 1
ATOM 518 O O . ARG A 1 71 ? -0.937 5.876 -9.146 1.00 86.06 71 ARG A O 1
ATOM 525 N N . VAL A 1 72 ? -0.616 7.419 -7.535 1.00 83.69 72 VAL A N 1
ATOM 526 C CA . VAL A 1 72 ? 0.853 7.294 -7.498 1.00 83.69 72 VAL A CA 1
ATOM 527 C C . VAL A 1 72 ? 1.272 5.893 -7.052 1.00 83.69 72 VAL A C 1
ATOM 529 O O . VAL A 1 72 ? 2.114 5.271 -7.699 1.00 83.69 72 VAL A O 1
ATOM 532 N N . VAL A 1 73 ? 0.653 5.359 -5.997 1.00 82.62 73 VAL A N 1
ATOM 533 C CA . VAL A 1 73 ? 0.961 4.014 -5.486 1.00 82.62 73 VAL A CA 1
ATOM 534 C C . VAL A 1 73 ? 0.663 2.935 -6.529 1.00 82.62 73 VAL A C 1
ATOM 536 O O . VAL A 1 73 ? 1.507 2.070 -6.749 1.00 82.62 73 VAL A O 1
ATOM 539 N N . ARG A 1 74 ? -0.464 3.014 -7.248 1.00 84.12 74 ARG A N 1
ATOM 540 C CA . ARG A 1 74 ? -0.798 2.070 -8.334 1.00 84.12 74 ARG A CA 1
ATOM 541 C C . ARG A 1 74 ? 0.160 2.171 -9.528 1.00 84.12 74 ARG A C 1
ATOM 543 O O . ARG A 1 74 ? 0.551 1.148 -10.095 1.00 84.12 74 ARG A O 1
ATOM 550 N N . ALA A 1 75 ? 0.580 3.384 -9.892 1.00 83.88 75 ALA A N 1
ATOM 551 C CA . ALA A 1 75 ? 1.578 3.590 -10.941 1.00 83.88 75 ALA A CA 1
ATOM 552 C C . ALA A 1 75 ? 2.949 3.015 -10.540 1.00 83.88 75 ALA A C 1
ATOM 554 O O . ALA A 1 75 ? 3.599 2.341 -11.339 1.00 83.88 75 ALA A O 1
ATOM 555 N N . ASN A 1 76 ? 3.370 3.215 -9.288 1.00 79.50 76 ASN A N 1
ATOM 556 C CA . ASN A 1 76 ? 4.600 2.625 -8.757 1.00 79.50 76 ASN A CA 1
ATOM 557 C C . ASN A 1 76 ? 4.507 1.102 -8.653 1.00 79.50 76 ASN A C 1
ATOM 559 O O . ASN A 1 76 ? 5.475 0.416 -8.967 1.00 79.50 76 ASN A O 1
ATOM 563 N N . HIS A 1 77 ? 3.346 0.566 -8.273 1.00 80.38 77 HIS A N 1
ATOM 564 C CA . HIS A 1 77 ? 3.113 -0.872 -8.261 1.00 80.38 77 HIS A CA 1
ATOM 565 C C . HIS A 1 77 ? 3.260 -1.479 -9.661 1.00 80.38 77 HIS A C 1
ATOM 567 O O . HIS A 1 77 ? 3.906 -2.509 -9.800 1.00 80.38 77 HIS A O 1
ATOM 573 N N . THR A 1 78 ? 2.758 -0.806 -10.701 1.00 80.38 78 THR A N 1
ATOM 574 C CA . THR A 1 78 ? 2.962 -1.226 -12.099 1.00 80.38 78 THR A CA 1
ATOM 575 C C . THR A 1 78 ? 4.450 -1.297 -12.448 1.00 80.38 78 THR A C 1
ATOM 577 O O . THR A 1 78 ? 4.906 -2.329 -12.922 1.00 80.38 78 THR A O 1
ATOM 580 N N . LYS A 1 79 ? 5.238 -0.270 -12.102 1.00 80.12 79 LYS A N 1
ATOM 581 C CA . LYS A 1 79 ? 6.698 -0.280 -12.317 1.00 80.12 79 LYS A CA 1
ATOM 582 C C . LYS A 1 79 ? 7.402 -1.398 -11.545 1.00 80.12 79 LYS A C 1
ATOM 584 O O . LYS A 1 79 ? 8.280 -2.058 -12.085 1.00 80.12 79 LYS A O 1
ATOM 589 N N . LEU A 1 80 ? 7.029 -1.605 -10.279 1.00 74.00 80 LEU A N 1
ATOM 590 C CA . LEU A 1 80 ? 7.599 -2.656 -9.436 1.00 74.00 80 LEU A CA 1
ATOM 591 C C . LEU A 1 80 ? 7.252 -4.044 -9.978 1.00 74.00 80 LEU A C 1
ATOM 593 O O . LEU A 1 80 ? 8.108 -4.919 -9.988 1.00 74.00 80 LEU A O 1
ATOM 597 N N . ARG A 1 81 ? 6.017 -4.238 -10.441 1.00 76.19 81 ARG A N 1
ATOM 598 C CA . ARG A 1 81 ? 5.582 -5.469 -11.095 1.00 76.19 81 ARG A CA 1
ATOM 599 C C . ARG A 1 81 ? 6.423 -5.729 -12.340 1.00 76.19 81 ARG A C 1
ATOM 601 O O . ARG A 1 81 ? 6.978 -6.812 -12.460 1.00 76.19 81 ARG A O 1
ATOM 608 N N . ASP A 1 82 ? 6.554 -4.742 -13.218 1.00 80.06 82 ASP A N 1
ATOM 609 C CA . ASP A 1 82 ? 7.308 -4.892 -14.464 1.00 80.06 82 ASP A CA 1
ATOM 610 C C . ASP A 1 82 ? 8.801 -5.172 -14.184 1.00 80.06 82 ASP A C 1
ATOM 612 O O . ASP A 1 82 ? 9.397 -6.023 -14.837 1.00 80.06 82 ASP A O 1
ATOM 616 N N . LEU A 1 83 ? 9.383 -4.551 -13.147 1.00 76.56 83 LEU A N 1
ATOM 617 C CA . LEU A 1 83 ? 10.738 -4.855 -12.668 1.00 76.56 83 LEU A CA 1
ATOM 618 C C . LEU A 1 83 ? 10.860 -6.2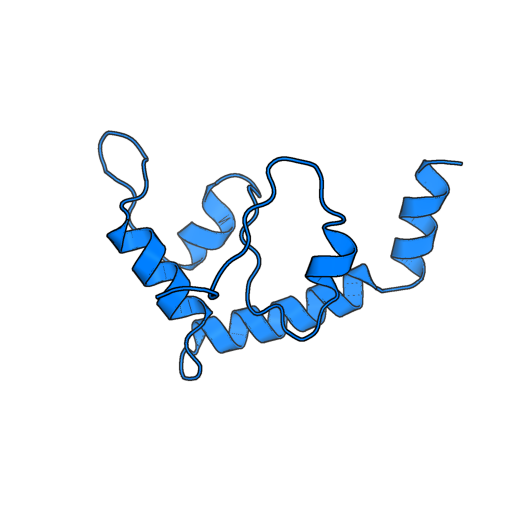82 -12.106 1.00 76.56 83 LEU A C 1
ATOM 620 O O . LEU A 1 83 ? 11.800 -6.990 -12.436 1.00 76.56 83 LEU A O 1
ATOM 624 N N . LEU A 1 84 ? 9.933 -6.718 -11.248 1.00 67.62 84 LEU A N 1
ATOM 625 C CA . LEU A 1 84 ? 9.962 -8.053 -10.627 1.00 67.62 84 LEU A CA 1
ATOM 626 C C . LEU A 1 84 ? 9.701 -9.192 -11.622 1.00 67.62 84 LEU A C 1
ATOM 628 O O . LEU A 1 84 ? 10.053 -10.346 -11.349 1.00 67.62 84 LEU A O 1
ATOM 632 N N . LEU A 1 85 ? 9.035 -8.874 -12.731 1.00 70.38 85 LEU A N 1
ATOM 633 C CA . LEU A 1 85 ? 8.757 -9.791 -13.827 1.00 70.38 85 LEU A CA 1
ATOM 634 C C . LEU A 1 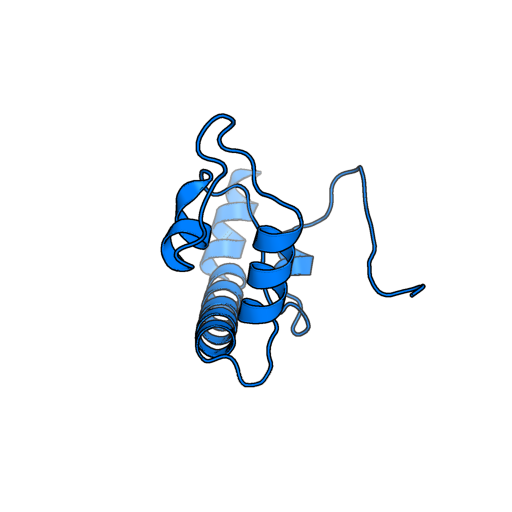85 ? 9.806 -9.713 -14.945 1.00 70.38 85 LEU A C 1
ATOM 636 O O . LEU A 1 85 ? 9.692 -10.488 -15.891 1.00 70.38 85 LEU A O 1
ATOM 640 N N . SER A 1 86 ? 10.818 -8.841 -14.848 1.00 77.44 86 SER A N 1
ATOM 641 C CA . SER A 1 86 ? 11.882 -8.788 -15.852 1.00 77.44 86 SER A CA 1
ATOM 642 C C . SER A 1 86 ? 12.701 -10.085 -15.851 1.00 77.44 86 SER A C 1
ATOM 644 O O . SER A 1 86 ? 12.990 -10.669 -14.800 1.00 77.44 86 SER A O 1
ATOM 646 N N . GLU A 1 87 ? 13.061 -10.561 -17.044 1.00 66.00 87 GLU A N 1
ATOM 647 C CA . GLU A 1 87 ? 13.748 -11.849 -17.222 1.00 66.00 87 GLU A CA 1
ATOM 648 C C . GLU A 1 87 ? 15.125 -11.892 -16.535 1.00 66.00 87 GLU A C 1
ATOM 650 O O . GLU A 1 87 ? 15.539 -12.938 -16.030 1.00 66.00 87 GLU A O 1
ATOM 655 N N . ASP A 1 88 ? 15.791 -10.741 -16.412 1.00 64.62 88 ASP A N 1
ATOM 656 C CA . ASP A 1 88 ? 17.097 -10.610 -15.756 1.00 64.62 88 ASP A CA 1
ATOM 657 C C . ASP A 1 88 ? 17.029 -10.887 -14.243 1.00 64.62 88 ASP A C 1
ATOM 659 O O . ASP A 1 88 ? 17.912 -11.529 -13.666 1.00 64.62 88 ASP A O 1
ATOM 663 N N . LEU A 1 89 ? 15.952 -10.443 -13.583 1.00 60.47 89 LEU A N 1
ATOM 664 C CA . LEU A 1 89 ? 15.704 -10.688 -12.157 1.00 60.47 89 LEU A CA 1
ATOM 665 C C . LEU A 1 89 ? 15.191 -12.109 -11.904 1.00 60.47 89 LEU A C 1
ATOM 667 O O . LEU A 1 89 ? 15.541 -12.716 -10.890 1.00 60.47 89 LEU A O 1
ATOM 671 N N . GLN A 1 90 ? 14.391 -12.653 -12.828 1.00 59.47 90 GLN A N 1
ATOM 672 C CA . GLN A 1 90 ? 13.950 -14.053 -12.796 1.00 59.47 90 GLN A CA 1
ATOM 673 C C . GLN A 1 90 ? 15.156 -14.998 -12.823 1.00 59.47 90 GLN A C 1
ATOM 675 O O . GLN A 1 90 ? 15.270 -15.869 -11.958 1.00 59.47 90 GLN A O 1
ATOM 680 N N . SER A 1 91 ? 16.072 -14.782 -13.771 1.00 58.81 91 SER A N 1
ATOM 681 C CA . SER A 1 91 ? 17.275 -15.601 -13.914 1.00 58.81 91 SER A CA 1
ATOM 682 C C . SER A 1 91 ? 18.204 -15.466 -12.713 1.00 58.81 91 SER A C 1
ATOM 684 O O . SER A 1 91 ? 18.628 -16.484 -12.174 1.00 58.81 91 SER A O 1
ATOM 686 N N . SER A 1 92 ? 18.510 -14.253 -12.239 1.00 61.31 92 SER A N 1
ATOM 687 C CA . SER A 1 92 ? 19.479 -14.096 -11.140 1.00 61.31 92 SER A CA 1
ATOM 688 C C . SER A 1 92 ? 18.973 -14.640 -9.797 1.00 61.31 92 SER A C 1
ATOM 690 O O . SER A 1 92 ? 19.756 -15.216 -9.044 1.00 61.31 92 SER A O 1
ATOM 692 N N . TYR A 1 93 ? 17.669 -14.526 -9.510 1.00 55.16 93 TYR A N 1
ATOM 693 C CA . TYR A 1 93 ? 17.085 -15.057 -8.275 1.00 55.16 93 TYR A CA 1
ATOM 694 C C . TYR A 1 93 ? 16.972 -16.585 -8.297 1.00 55.16 93 TYR A C 1
ATOM 696 O O . TYR A 1 93 ? 17.295 -17.227 -7.302 1.00 55.16 93 TYR A O 1
ATOM 704 N N . ILE A 1 94 ? 16.544 -17.179 -9.419 1.00 59.91 94 ILE A N 1
ATOM 705 C CA . ILE A 1 94 ? 16.449 -18.643 -9.551 1.00 59.91 94 ILE A CA 1
ATOM 706 C C . ILE A 1 94 ? 17.849 -19.276 -9.557 1.00 59.91 94 ILE A C 1
ATOM 708 O O . ILE A 1 94 ? 18.063 -20.272 -8.871 1.00 59.91 94 ILE A O 1
ATOM 712 N N . ASN A 1 95 ? 18.822 -18.658 -10.231 1.00 55.06 95 ASN A N 1
ATOM 713 C CA . ASN A 1 95 ? 20.203 -19.150 -10.282 1.00 55.06 95 ASN A CA 1
ATOM 714 C C . ASN A 1 95 ? 20.987 -18.969 -8.970 1.00 55.06 95 ASN A C 1
ATOM 716 O O . ASN A 1 95 ? 22.121 -19.415 -8.890 1.00 55.06 95 ASN A O 1
ATOM 720 N N . SER A 1 96 ? 20.425 -18.328 -7.939 1.00 56.28 96 SER A N 1
ATOM 721 C CA . SER A 1 96 ? 21.028 -18.302 -6.593 1.00 56.28 96 SER A CA 1
ATOM 722 C C . SER A 1 96 ? 20.688 -19.541 -5.752 1.00 56.28 96 SER A C 1
ATOM 724 O O . SER A 1 96 ? 21.196 -19.680 -4.641 1.00 56.28 96 SER A O 1
ATOM 726 N N . PHE A 1 97 ? 19.825 -20.428 -6.261 1.00 53.00 97 PHE A N 1
ATOM 727 C CA . PHE A 1 97 ? 19.441 -21.685 -5.607 1.00 53.00 97 PHE A CA 1
ATOM 728 C C . PHE A 1 97 ? 19.950 -22.944 -6.333 1.00 53.00 97 PHE A C 1
ATOM 730 O O . PHE A 1 97 ? 19.728 -24.045 -5.827 1.00 53.00 97 PHE A O 1
ATOM 737 N N . CYS A 1 98 ? 20.613 -22.786 -7.483 1.00 45.12 98 CYS A N 1
ATOM 738 C CA . CYS A 1 98 ? 21.288 -23.847 -8.238 1.00 45.12 98 CYS A CA 1
ATOM 739 C C . CYS A 1 98 ? 22.803 -23.665 -8.132 1.00 45.12 98 CYS A C 1
ATOM 741 O O . CYS A 1 98 ? 23.500 -24.693 -7.989 1.00 45.12 98 CYS A O 1
#

Foldseek 3Di:
DPDPDDDDPDDDPVLVVLLDLPDQADDDPPPPCDPVVVVVQDADPPPSHDDPVSVVVSCCLLVPPPRPNVVVRNVVSVVVSCVCPDPVNVVVVVVVVD

InterPro domains:
  IPR002213 UDP-glucuronosyl/UDP-glucosyltransferase [PF00201] (11-39)
  IPR050481 UDP-glycosyltransferase, plant-type [PTHR48049] (2-41)